Protein AF-A0A3L8PZI7-F1 (afdb_monomer)

Sequence (164 aa):
MLTRRETLSLIASSLGFTAFFPQWINLAVAGEPNQPTGFLYVSSFLTGFTKINESLVKPFHTELIAQFGHAYCKKAIADLESSFRKASTPVELTQILQQYRSFSKAILKLWFLGKFLHSKPALDVQDLAYQQGLIWQIISATPPCVPDDRDWSVPPAPSLKIAL

Structure (mmCIF, N/CA/C/O backbone):
data_AF-A0A3L8PZI7-F1
#
_entry.id   AF-A0A3L8PZI7-F1
#
loop_
_atom_site.group_PDB
_atom_site.id
_atom_site.type_symbol
_atom_site.label_atom_id
_atom_site.label_alt_id
_atom_site.label_comp_id
_atom_site.label_asym_id
_atom_site.label_entity_id
_atom_site.label_seq_id
_atom_site.pdbx_PDB_ins_code
_atom_site.Cartn_x
_atom_site.Cartn_y
_atom_site.Cartn_z
_atom_site.occupancy
_atom_site.B_iso_or_equiv
_atom_site.auth_seq_id
_atom_site.auth_comp_id
_atom_site.auth_asym_id
_atom_site.auth_atom_id
_atom_site.pdbx_PDB_model_num
ATOM 1 N N . MET A 1 1 ? 2.739 -19.485 2.388 1.00 49.59 1 MET A N 1
ATOM 2 C CA . MET A 1 1 ? 1.291 -19.416 2.682 1.00 49.59 1 MET A CA 1
ATOM 3 C C . MET A 1 1 ? 0.976 -17.989 3.066 1.00 49.59 1 MET A C 1
ATOM 5 O O . MET A 1 1 ? 1.678 -17.470 3.925 1.00 49.59 1 MET A O 1
ATOM 9 N N . LEU A 1 2 ? -0.009 -17.370 2.415 1.00 48.81 2 LEU A N 1
ATOM 10 C CA . LEU A 1 2 ? -0.448 -16.024 2.775 1.00 48.81 2 LEU A CA 1
ATOM 11 C C . LEU A 1 2 ? -1.327 -16.076 4.019 1.00 48.81 2 LEU A C 1
ATOM 13 O O . LEU A 1 2 ? -2.106 -17.013 4.209 1.00 48.81 2 LEU A O 1
ATOM 17 N N . THR A 1 3 ? -1.227 -15.058 4.856 1.00 59.69 3 THR A N 1
ATOM 18 C CA . THR A 1 3 ? -2.080 -14.918 6.027 1.00 59.69 3 THR A CA 1
ATOM 19 C C . THR A 1 3 ? -3.471 -14.421 5.624 1.00 59.69 3 THR A C 1
ATOM 21 O O . THR A 1 3 ? -3.678 -13.751 4.606 1.00 59.69 3 THR A O 1
ATOM 24 N N . ARG A 1 4 ? -4.468 -14.706 6.469 1.00 54.91 4 ARG A N 1
ATOM 25 C CA . ARG A 1 4 ? -5.840 -14.192 6.314 1.00 54.91 4 ARG A CA 1
ATOM 26 C C . ARG A 1 4 ? -5.870 -12.663 6.160 1.00 54.91 4 ARG A C 1
ATOM 28 O O . ARG A 1 4 ? -6.710 -12.137 5.435 1.00 54.91 4 ARG A O 1
ATOM 35 N N . ARG A 1 5 ? -4.931 -11.962 6.804 1.00 56.12 5 ARG A N 1
ATOM 36 C CA . ARG A 1 5 ? -4.784 -10.503 6.737 1.00 56.12 5 ARG A CA 1
ATOM 37 C C . ARG A 1 5 ? -4.406 -10.034 5.332 1.00 56.12 5 ARG A C 1
ATOM 39 O O . ARG A 1 5 ? -5.043 -9.124 4.817 1.00 56.12 5 ARG A O 1
ATOM 46 N N . GLU A 1 6 ? -3.446 -10.697 4.697 1.00 57.19 6 GLU A N 1
ATOM 47 C CA . GLU A 1 6 ? -2.961 -10.356 3.352 1.00 57.19 6 GLU A CA 1
ATOM 48 C C . GLU A 1 6 ? -4.065 -10.532 2.299 1.00 57.19 6 GLU A C 1
ATOM 50 O O . GLU A 1 6 ? -4.281 -9.660 1.457 1.00 57.19 6 GLU A O 1
ATOM 55 N N . THR A 1 7 ? -4.847 -11.608 2.414 1.00 62.09 7 THR A N 1
ATOM 56 C CA . THR A 1 7 ? -5.983 -11.883 1.515 1.00 62.09 7 THR A CA 1
ATOM 57 C C . THR A 1 7 ? -7.083 -10.820 1.644 1.00 62.09 7 THR A C 1
ATOM 59 O O . THR A 1 7 ? -7.616 -10.337 0.645 1.00 62.09 7 THR A O 1
ATOM 62 N N . LEU A 1 8 ? -7.405 -10.400 2.872 1.00 58.69 8 LEU A N 1
ATOM 63 C CA . LEU A 1 8 ? -8.406 -9.359 3.128 1.00 58.69 8 LEU A CA 1
ATOM 64 C C . LEU A 1 8 ? -7.946 -7.972 2.651 1.00 58.69 8 LEU A C 1
ATOM 66 O O . LEU A 1 8 ? -8.764 -7.211 2.129 1.00 58.69 8 LEU A O 1
ATOM 70 N N . SER A 1 9 ? -6.652 -7.656 2.764 1.00 58.78 9 SER A N 1
ATOM 71 C CA . SER A 1 9 ? -6.074 -6.410 2.240 1.00 58.78 9 SER A CA 1
ATOM 72 C C . SER A 1 9 ? -6.229 -6.295 0.716 1.00 58.78 9 SER A C 1
ATOM 74 O O . SER A 1 9 ? -6.552 -5.216 0.212 1.00 58.78 9 SER A O 1
ATOM 76 N N . LEU A 1 10 ? -6.087 -7.405 -0.023 1.00 61.41 10 LEU A N 1
ATOM 77 C CA . LEU A 1 10 ? -6.330 -7.439 -1.471 1.00 61.41 10 LEU A CA 1
ATOM 78 C C . LEU A 1 10 ? -7.789 -7.118 -1.799 1.00 61.41 10 LEU A C 1
ATOM 80 O O . LEU A 1 10 ? -8.064 -6.259 -2.637 1.00 61.41 10 LEU A O 1
ATOM 84 N N . ILE A 1 11 ? -8.728 -7.769 -1.114 1.00 60.03 11 ILE A N 1
ATOM 85 C CA . ILE A 1 11 ? -10.164 -7.563 -1.325 1.00 60.03 11 ILE A CA 1
ATOM 86 C C . ILE A 1 11 ? -10.553 -6.111 -0.998 1.00 60.03 11 ILE A C 1
ATOM 88 O O . ILE A 1 11 ? -11.306 -5.480 -1.742 1.00 60.03 11 ILE A O 1
ATOM 92 N N . ALA A 1 12 ? -9.989 -5.532 0.066 1.00 59.03 12 ALA A N 1
ATOM 93 C CA . ALA A 1 12 ? -10.192 -4.124 0.410 1.00 59.03 12 ALA A CA 1
ATOM 94 C C . ALA A 1 12 ? -9.647 -3.162 -0.665 1.00 59.03 12 ALA A C 1
ATOM 96 O O . ALA A 1 12 ? -10.237 -2.100 -0.908 1.00 59.03 12 ALA A O 1
ATOM 97 N N . SER A 1 13 ? -8.551 -3.537 -1.334 1.00 55.50 13 SER A N 1
ATOM 98 C CA . SER A 1 13 ? -7.948 -2.761 -2.423 1.00 55.50 13 SER A CA 1
ATOM 99 C C . SER A 1 13 ? -8.788 -2.784 -3.714 1.00 55.50 13 SER A C 1
ATOM 101 O O . SER A 1 13 ? -8.835 -1.771 -4.423 1.00 55.50 13 SER A O 1
ATOM 103 N N . SER A 1 14 ? -9.506 -3.887 -3.978 1.00 54.12 14 SER A N 1
ATOM 104 C CA . SER A 1 14 ? -10.267 -4.140 -5.212 1.00 54.12 14 SER A CA 1
ATOM 105 C C . SER A 1 14 ? -11.764 -3.804 -5.121 1.00 54.12 14 SER A C 1
ATOM 107 O O . SER A 1 14 ? -12.271 -3.111 -6.000 1.00 54.12 14 SER A O 1
ATOM 109 N N . LEU A 1 15 ? -12.471 -4.213 -4.059 1.00 51.22 15 LEU A N 1
ATOM 110 C CA . LEU A 1 15 ? -13.935 -4.044 -3.929 1.00 51.22 15 LEU A CA 1
ATOM 111 C C . LEU A 1 15 ? -14.359 -2.764 -3.197 1.00 51.22 15 LEU A C 1
ATOM 113 O O . LEU A 1 15 ? -15.539 -2.427 -3.136 1.00 51.22 15 LEU A O 1
ATOM 117 N N . GLY A 1 16 ? -13.396 -2.010 -2.671 1.00 48.22 16 GLY A N 1
ATOM 118 C CA . GLY A 1 16 ? -13.673 -0.839 -1.856 1.00 48.22 16 GLY A CA 1
ATOM 119 C C . GLY A 1 16 ? -13.897 -1.209 -0.390 1.00 48.22 16 GLY A C 1
ATOM 120 O O . GLY A 1 16 ? -14.731 -2.032 -0.042 1.00 48.22 16 GLY A O 1
ATOM 121 N N . PHE A 1 17 ? -13.126 -0.519 0.447 1.00 49.31 17 PHE A N 1
ATOM 122 C CA . PHE A 1 17 ? -13.003 -0.504 1.912 1.00 49.31 17 PHE A CA 1
ATO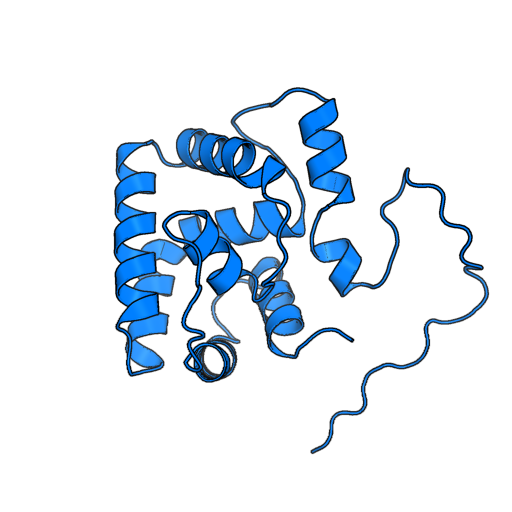M 123 C C . PHE A 1 17 ? -14.203 -0.856 2.830 1.00 49.31 17 PHE A C 1
ATOM 125 O O . PHE A 1 17 ? -14.006 -0.891 4.033 1.00 49.31 17 PHE A O 1
ATOM 132 N N . THR A 1 18 ? -15.438 -1.066 2.376 1.00 45.06 18 THR A N 1
ATOM 133 C CA . THR A 1 18 ? -16.630 -0.990 3.246 1.00 45.06 18 THR A CA 1
ATOM 134 C C . THR A 1 18 ? -17.140 -2.312 3.831 1.00 45.06 18 THR A C 1
ATOM 136 O O . THR A 1 18 ? -17.887 -2.251 4.798 1.00 45.06 18 THR A O 1
ATOM 139 N N . ALA A 1 19 ? -16.751 -3.491 3.326 1.00 44.44 19 ALA A N 1
ATOM 140 C CA . ALA A 1 19 ? -17.376 -4.761 3.751 1.00 44.44 19 ALA A CA 1
ATOM 141 C C . ALA A 1 19 ? -16.534 -5.667 4.683 1.00 44.44 19 ALA A C 1
ATOM 143 O O . ALA A 1 19 ? -17.094 -6.527 5.353 1.00 44.44 19 ALA A O 1
ATOM 144 N N . PHE A 1 20 ? -15.208 -5.488 4.770 1.00 48.34 20 PHE A N 1
ATOM 145 C CA . PHE A 1 20 ? -14.302 -6.488 5.385 1.00 48.34 20 PHE A CA 1
ATOM 146 C C . PHE A 1 20 ? -13.538 -6.010 6.636 1.00 48.34 20 PHE A C 1
ATOM 148 O O . PHE A 1 20 ? -12.679 -6.709 7.172 1.00 48.34 20 PHE A O 1
ATOM 155 N N . PHE A 1 21 ? -13.874 -4.821 7.127 1.00 51.47 21 PHE A N 1
ATOM 156 C CA . PHE A 1 21 ? -13.152 -4.104 8.180 1.00 51.47 21 PHE A CA 1
ATOM 157 C C . PHE A 1 21 ? -13.077 -4.781 9.563 1.00 51.47 21 PHE A C 1
ATOM 159 O O . PHE A 1 21 ? -11.987 -4.815 10.139 1.00 51.47 21 PHE A O 1
ATOM 166 N N . PRO A 1 22 ? -14.164 -5.362 10.107 1.00 47.78 22 PRO A N 1
ATOM 167 C CA . PRO A 1 22 ? -14.151 -5.865 11.483 1.00 47.78 22 PRO A CA 1
ATOM 168 C C . PRO A 1 22 ? -13.181 -7.036 11.698 1.00 47.78 22 PRO A C 1
ATOM 170 O O . PRO A 1 22 ? -12.545 -7.138 12.743 1.00 47.78 22 PR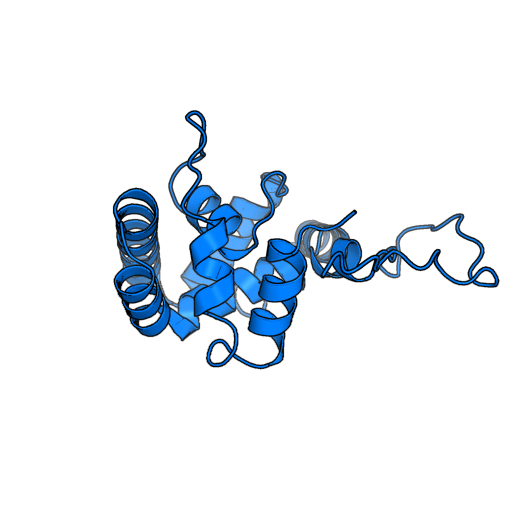O A O 1
ATOM 173 N N . GLN A 1 23 ? -13.023 -7.910 10.697 1.00 48.41 23 GLN A N 1
ATOM 174 C CA . GLN A 1 23 ? -12.121 -9.068 10.779 1.00 48.41 23 GLN A CA 1
ATOM 175 C C . GLN A 1 23 ? -10.653 -8.691 10.537 1.00 48.41 23 GLN A C 1
ATOM 177 O O . GLN A 1 23 ? -9.755 -9.334 11.076 1.00 48.41 23 GLN A O 1
ATOM 182 N N . TRP A 1 24 ? -10.416 -7.646 9.741 1.00 47.84 24 TRP A N 1
ATOM 183 C CA . TRP A 1 24 ? -9.086 -7.140 9.399 1.00 47.84 24 TRP A CA 1
ATOM 184 C C . TRP A 1 24 ? -8.399 -6.472 10.601 1.00 47.84 24 TRP A C 1
ATOM 186 O O . TRP A 1 24 ? -7.204 -6.656 10.823 1.00 47.84 24 TRP A O 1
ATOM 196 N N . ILE A 1 25 ? -9.177 -5.769 11.426 1.00 51.03 25 ILE A N 1
ATOM 197 C CA . ILE A 1 25 ? -8.682 -5.050 12.602 1.00 51.03 25 ILE A CA 1
ATOM 198 C C . ILE A 1 25 ? -8.347 -5.984 13.775 1.00 51.03 25 ILE A C 1
ATOM 200 O O . ILE A 1 25 ? -7.322 -5.798 14.426 1.00 51.03 25 ILE A O 1
ATOM 204 N N . ASN A 1 26 ? -9.144 -7.030 14.011 1.00 45.91 26 ASN A N 1
ATOM 205 C CA . ASN A 1 26 ? -8.892 -7.979 15.106 1.00 45.91 26 ASN A CA 1
ATOM 206 C C . ASN A 1 26 ? -7.536 -8.709 14.986 1.00 45.91 26 ASN A C 1
ATOM 208 O O . ASN A 1 26 ? -6.994 -9.157 15.990 1.00 45.91 26 ASN A O 1
ATOM 212 N N . LEU A 1 27 ? -6.962 -8.797 13.780 1.00 46.59 27 LEU A N 1
ATOM 213 C CA . LEU A 1 27 ? -5.642 -9.394 13.525 1.00 46.59 27 LEU A CA 1
ATOM 214 C C . LEU A 1 27 ? -4.470 -8.412 13.705 1.00 46.59 27 LEU A C 1
ATOM 216 O O . LEU A 1 27 ? -3.315 -8.831 13.679 1.00 46.59 27 LEU A O 1
ATOM 220 N N . ALA A 1 28 ? -4.740 -7.113 13.848 1.00 49.53 28 ALA A N 1
ATOM 221 C CA . ALA A 1 28 ? -3.719 -6.070 13.901 1.00 49.53 28 ALA A CA 1
ATOM 222 C C . ALA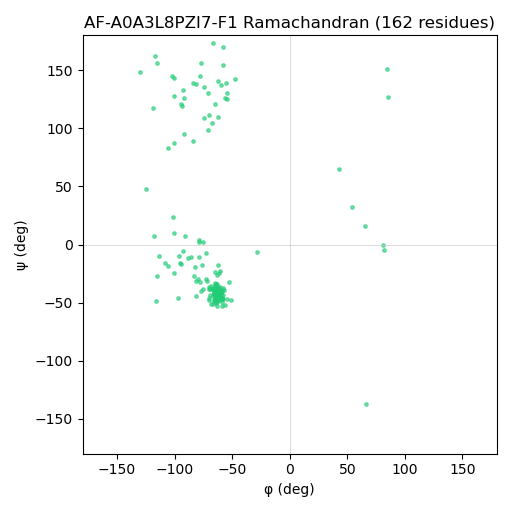 A 1 28 ? -3.320 -5.652 15.331 1.00 49.53 28 ALA A C 1
ATOM 224 O O . ALA A 1 28 ? -2.329 -4.948 15.496 1.00 49.53 28 ALA A O 1
ATOM 225 N N . VAL A 1 29 ? -4.062 -6.106 16.350 1.00 48.41 29 VAL A N 1
ATOM 226 C CA . VAL A 1 29 ? -3.891 -5.727 17.769 1.00 48.41 29 VAL A CA 1
ATOM 227 C C . VAL A 1 29 ? -2.719 -6.461 18.456 1.00 48.41 29 VAL A C 1
ATOM 229 O O . VAL A 1 29 ? -2.287 -6.069 19.535 1.00 48.41 29 VAL A O 1
ATOM 232 N N . ALA A 1 30 ? -2.131 -7.485 17.828 1.00 44.16 30 ALA A N 1
ATOM 233 C CA . ALA A 1 30 ? -0.927 -8.146 18.339 1.00 44.16 30 ALA A CA 1
ATOM 234 C C . ALA A 1 30 ? 0.336 -7.373 17.904 1.00 44.16 30 ALA A C 1
ATOM 236 O O . ALA A 1 30 ? 0.881 -7.598 16.823 1.00 44.16 30 ALA A O 1
ATOM 237 N N . GLY A 1 31 ? 0.760 -6.398 18.711 1.00 44.09 31 GLY A N 1
ATOM 238 C CA . GLY A 1 31 ? 1.959 -5.594 18.458 1.00 44.09 31 GLY A CA 1
ATOM 239 C C . GLY A 1 31 ? 3.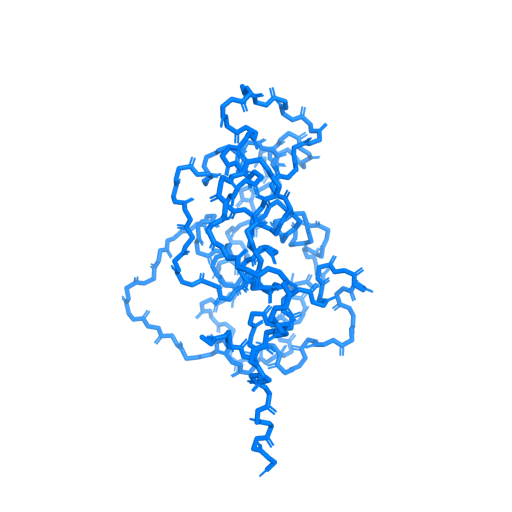261 -6.356 18.731 1.00 44.09 31 GLY A C 1
ATOM 240 O O . GLY A 1 31 ? 3.398 -6.994 19.772 1.00 44.09 31 GLY A O 1
ATOM 241 N N . GLU A 1 32 ? 4.236 -6.243 17.825 1.00 46.72 32 GLU A N 1
ATOM 242 C CA . GLU A 1 32 ? 5.620 -6.683 18.049 1.00 46.72 32 GLU A CA 1
ATOM 243 C C . GLU A 1 32 ? 6.516 -5.478 18.409 1.00 46.72 32 GLU A C 1
ATOM 245 O O . GLU A 1 32 ? 6.336 -4.395 17.846 1.00 46.72 32 GLU A O 1
ATOM 250 N N . PRO A 1 33 ? 7.503 -5.631 19.312 1.00 42.12 33 PRO A N 1
ATOM 251 C CA . PRO A 1 33 ? 8.244 -4.511 19.905 1.00 42.12 33 PRO A CA 1
ATOM 252 C C . PRO A 1 33 ? 9.303 -3.829 19.011 1.00 42.12 33 PRO A C 1
ATOM 254 O O . PRO A 1 33 ? 9.923 -2.875 19.462 1.00 42.12 33 PRO A O 1
ATOM 257 N N . ASN A 1 34 ? 9.483 -4.228 17.746 1.00 52.16 34 ASN A N 1
ATOM 258 C CA . ASN A 1 34 ? 10.463 -3.629 16.816 1.00 52.16 34 ASN A CA 1
ATOM 259 C C . ASN A 1 34 ? 9.811 -3.150 15.507 1.00 52.16 34 ASN A C 1
ATOM 261 O O . ASN A 1 34 ? 10.261 -3.474 14.408 1.00 52.16 34 ASN A O 1
ATOM 265 N N . GLN A 1 35 ? 8.702 -2.417 15.609 1.00 56.50 35 GLN A N 1
ATOM 266 C CA . GLN A 1 35 ? 7.961 -1.965 14.432 1.00 56.50 35 GLN A CA 1
ATOM 267 C C . GLN A 1 35 ? 8.548 -0.669 13.839 1.00 56.50 35 GLN A C 1
ATOM 269 O O . GLN A 1 35 ? 8.873 0.248 14.599 1.00 56.50 35 GLN A O 1
ATOM 274 N N . PRO A 1 36 ? 8.638 -0.553 12.496 1.00 64.06 36 PRO A N 1
ATOM 275 C CA . PRO A 1 36 ? 9.081 0.668 11.819 1.00 64.06 36 PRO A CA 1
ATOM 276 C C . PRO A 1 36 ? 8.197 1.876 12.178 1.00 64.06 36 PRO A C 1
ATOM 278 O O . PRO A 1 36 ? 7.145 1.716 12.801 1.00 64.06 36 PRO A O 1
ATOM 281 N N . THR A 1 37 ? 8.609 3.090 11.800 1.00 76.25 37 THR A N 1
ATOM 282 C CA . THR A 1 37 ? 7.868 4.344 12.053 1.00 76.25 37 THR A CA 1
ATOM 283 C C . THR A 1 37 ? 7.430 5.031 10.756 1.00 76.25 37 THR A C 1
ATOM 285 O O . THR A 1 37 ? 7.922 4.731 9.663 1.00 76.25 37 THR A O 1
ATOM 288 N N . GLY A 1 38 ? 6.469 5.950 10.855 1.00 85.50 38 GLY A N 1
ATOM 289 C CA . GLY A 1 38 ? 6.029 6.798 9.752 1.00 85.50 38 GLY A CA 1
ATOM 290 C C . GLY A 1 38 ? 5.344 6.039 8.615 1.00 85.50 38 GLY A C 1
ATOM 291 O O . GLY A 1 38 ? 4.508 5.159 8.822 1.00 85.50 38 GLY A O 1
ATOM 292 N N . PHE A 1 39 ? 5.684 6.400 7.375 1.00 88.06 39 PHE A N 1
ATOM 293 C CA . PHE A 1 39 ? 5.029 5.846 6.186 1.00 88.06 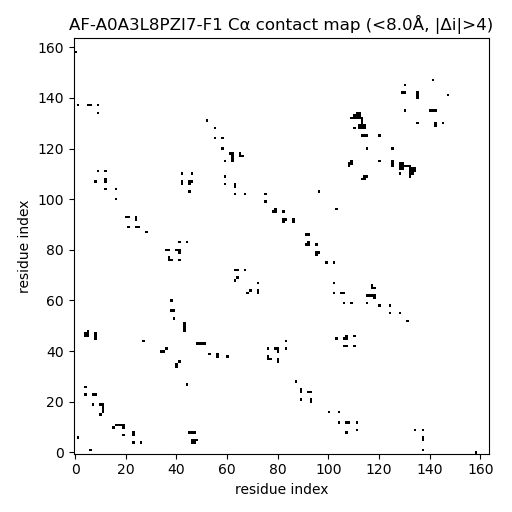39 PHE A CA 1
ATOM 294 C C . PHE A 1 39 ? 5.193 4.325 6.065 1.00 88.06 39 PHE A C 1
ATOM 296 O O . PHE A 1 39 ? 4.256 3.637 5.656 1.00 88.06 39 PHE A O 1
ATOM 303 N N . LEU A 1 40 ? 6.361 3.800 6.446 1.00 88.38 40 LEU A N 1
ATOM 304 C CA . LEU A 1 40 ? 6.650 2.370 6.403 1.00 88.38 40 LEU A CA 1
ATOM 305 C C . LEU A 1 40 ? 5.749 1.606 7.383 1.00 88.38 40 LEU A C 1
ATOM 307 O O . LEU A 1 40 ? 5.139 0.615 6.999 1.00 88.38 40 LEU A O 1
ATOM 311 N N . TYR A 1 41 ? 5.569 2.130 8.598 1.00 86.12 41 TYR A N 1
ATOM 312 C CA . TYR A 1 41 ? 4.657 1.561 9.592 1.00 86.12 41 TYR A CA 1
ATOM 313 C C . TYR A 1 41 ? 3.213 1.487 9.101 1.00 86.12 41 TYR A C 1
ATOM 315 O O . TYR A 1 41 ? 2.592 0.424 9.111 1.00 86.12 41 TYR A O 1
ATOM 323 N N . VAL A 1 42 ? 2.691 2.625 8.637 1.00 88.56 42 VAL A N 1
ATOM 324 C CA . VAL A 1 42 ? 1.325 2.731 8.113 1.00 88.56 42 VAL A CA 1
ATOM 325 C C . VAL A 1 42 ? 1.144 1.779 6.932 1.00 88.56 42 VAL A C 1
ATOM 327 O O . VAL A 1 42 ? 0.122 1.103 6.841 1.00 88.56 42 VAL A O 1
ATOM 330 N N . SER A 1 43 ? 2.150 1.672 6.062 1.00 89.12 43 SER A N 1
ATOM 331 C CA . SER A 1 43 ? 2.149 0.751 4.926 1.00 89.12 43 SER A CA 1
ATOM 332 C C . SER A 1 43 ? 2.094 -0.710 5.363 1.00 89.12 43 SER A C 1
ATOM 334 O O . SER A 1 43 ? 1.183 -1.413 4.937 1.00 89.12 43 SER A O 1
ATOM 336 N N . SER A 1 44 ? 2.993 -1.163 6.242 1.00 83.62 44 SER A N 1
ATOM 337 C CA . SER A 1 44 ? 2.987 -2.540 6.761 1.00 83.62 44 SER A CA 1
ATOM 338 C C . SER A 1 44 ? 1.679 -2.871 7.475 1.00 83.62 44 SER A C 1
ATOM 340 O O . SER A 1 44 ? 1.136 -3.964 7.318 1.00 83.62 44 SER A O 1
ATOM 342 N N . PHE A 1 45 ? 1.131 -1.918 8.234 1.00 82.81 45 PHE A N 1
ATOM 343 C CA . PHE A 1 45 ? -0.139 -2.108 8.924 1.00 82.81 45 PHE A CA 1
ATOM 344 C C . PHE A 1 45 ? -1.295 -2.288 7.932 1.00 82.81 45 PHE A C 1
ATOM 346 O O . PHE A 1 45 ? -2.091 -3.216 8.085 1.00 82.81 45 PHE A O 1
ATOM 353 N N . LEU A 1 46 ? -1.371 -1.430 6.910 1.00 83.88 46 LEU A N 1
ATOM 354 C CA . LEU A 1 46 ? -2.411 -1.451 5.878 1.00 83.88 46 LEU A CA 1
ATOM 355 C C . LEU A 1 46 ? -2.309 -2.656 4.937 1.00 83.88 46 LEU A C 1
ATOM 357 O O . LEU A 1 46 ? -3.327 -3.211 4.535 1.00 83.88 46 LEU A O 1
ATOM 361 N N . THR A 1 47 ? -1.108 -3.084 4.565 1.00 80.69 47 THR A N 1
ATOM 362 C CA . THR A 1 47 ? -0.944 -4.238 3.670 1.00 80.69 47 THR A CA 1
ATOM 363 C C . THR A 1 47 ? -1.059 -5.554 4.436 1.00 80.69 47 THR A C 1
ATOM 365 O O . THR A 1 47 ? -1.571 -6.534 3.897 1.00 80.69 47 THR A O 1
ATOM 368 N N . GLY A 1 48 ? -0.649 -5.571 5.706 1.00 75.06 48 GLY A N 1
ATOM 369 C CA . GLY A 1 48 ? -0.494 -6.783 6.507 1.00 75.06 48 GLY A CA 1
ATOM 370 C C . GLY A 1 48 ? 0.819 -7.523 6.256 1.00 75.06 48 GLY A C 1
ATOM 371 O O . GLY A 1 48 ? 1.064 -8.526 6.918 1.00 75.06 48 GLY A O 1
ATOM 372 N N . PHE A 1 49 ? 1.665 -7.018 5.352 1.00 72.56 49 PHE A N 1
ATOM 373 C CA . PHE A 1 49 ? 2.974 -7.583 5.048 1.00 72.56 49 PHE A CA 1
ATOM 374 C C . PHE A 1 49 ? 4.041 -6.924 5.925 1.00 72.56 49 PHE A C 1
ATOM 376 O O . PHE A 1 49 ? 4.195 -5.701 5.940 1.00 72.56 49 PHE A O 1
ATOM 383 N N . THR A 1 50 ? 4.810 -7.740 6.643 1.00 70.44 50 THR A N 1
ATOM 384 C CA . THR A 1 50 ? 5.917 -7.264 7.489 1.00 70.44 50 THR A CA 1
ATOM 385 C C . THR A 1 50 ? 7.201 -7.034 6.695 1.00 70.44 50 THR A C 1
ATOM 387 O O . THR A 1 50 ? 7.998 -6.176 7.057 1.00 70.44 50 THR A O 1
ATOM 390 N N . LYS A 1 51 ? 7.383 -7.753 5.581 1.00 71.62 51 LYS A N 1
ATOM 391 C CA . LYS A 1 51 ? 8.535 -7.629 4.679 1.00 71.62 51 LYS A CA 1
ATOM 392 C C . LYS A 1 51 ? 8.127 -6.903 3.399 1.00 71.62 51 LYS A C 1
ATOM 394 O O . LYS A 1 51 ? 7.801 -7.536 2.400 1.00 71.62 51 LYS A O 1
ATOM 399 N N . ILE A 1 52 ? 8.119 -5.576 3.449 1.00 78.69 52 ILE A N 1
ATOM 400 C CA . ILE A 1 52 ? 7.921 -4.722 2.271 1.00 78.69 52 ILE A CA 1
ATOM 401 C C . ILE A 1 52 ? 9.263 -4.157 1.801 1.00 78.69 52 ILE A C 1
ATOM 403 O O . ILE A 1 52 ? 10.149 -3.904 2.612 1.00 78.69 52 ILE A O 1
ATOM 407 N N . ASN A 1 53 ? 9.430 -3.998 0.487 1.00 83.19 53 ASN A N 1
ATOM 408 C CA . ASN A 1 53 ? 10.697 -3.551 -0.085 1.00 83.19 53 ASN A CA 1
ATOM 409 C C . ASN A 1 53 ? 10.961 -2.073 0.253 1.00 83.19 53 ASN A C 1
ATOM 411 O O . ASN A 1 53 ? 10.276 -1.178 -0.246 1.00 83.19 53 ASN A O 1
ATOM 415 N N . GLU A 1 54 ? 11.966 -1.821 1.092 1.00 85.00 54 GLU A N 1
ATOM 416 C CA . GLU A 1 54 ? 12.285 -0.484 1.599 1.00 85.00 54 GLU A CA 1
ATOM 417 C C . GLU A 1 54 ? 12.698 0.506 0.499 1.00 85.00 54 GLU A C 1
ATOM 419 O O . GLU A 1 54 ? 12.458 1.709 0.633 1.00 85.00 54 GLU A O 1
ATOM 424 N N . SER A 1 55 ? 13.242 0.027 -0.626 1.00 88.50 55 SER A N 1
ATOM 425 C CA . SER A 1 55 ? 13.650 0.901 -1.736 1.00 88.50 55 SER A CA 1
ATOM 426 C C . SER A 1 55 ? 12.466 1.619 -2.398 1.00 88.50 55 SER A C 1
ATOM 428 O O . SER A 1 55 ? 12.635 2.706 -2.954 1.00 88.50 55 SER A O 1
ATOM 430 N N . LEU A 1 56 ? 11.251 1.069 -2.279 1.00 92.00 56 LEU A N 1
ATOM 431 C CA . LEU A 1 56 ? 10.018 1.635 -2.839 1.00 92.00 56 LEU A CA 1
ATOM 432 C C . LEU A 1 56 ? 9.318 2.626 -1.903 1.00 92.00 56 LEU A C 1
ATOM 434 O O . LEU A 1 56 ? 8.442 3.374 -2.339 1.00 92.00 56 LEU A O 1
ATOM 438 N N . VAL A 1 57 ? 9.737 2.704 -0.637 1.00 91.88 57 VAL A N 1
ATOM 439 C CA . VAL A 1 57 ? 9.126 3.575 0.382 1.00 91.88 57 VAL A CA 1
ATOM 440 C C . VAL A 1 57 ? 9.186 5.037 -0.045 1.00 91.88 57 VAL A C 1
ATOM 442 O O . VAL A 1 57 ? 8.173 5.737 -0.014 1.00 91.88 57 VAL A O 1
ATOM 445 N N . LYS A 1 58 ? 10.363 5.506 -0.470 1.00 91.75 58 LYS A N 1
ATOM 446 C CA . LYS A 1 58 ? 10.556 6.899 -0.889 1.00 91.75 58 LYS A CA 1
ATOM 447 C C . LYS A 1 58 ? 9.776 7.222 -2.176 1.00 91.75 58 LYS A C 1
ATOM 449 O O . LYS A 1 58 ? 9.004 8.179 -2.128 1.00 91.75 58 LYS A O 1
ATOM 454 N N . PRO A 1 59 ? 9.882 6.444 -3.275 1.00 93.44 59 PRO A N 1
ATOM 455 C CA . PRO A 1 59 ? 9.064 6.653 -4.472 1.00 93.44 59 PRO A CA 1
ATOM 456 C C . PRO A 1 59 ? 7.555 6.677 -4.200 1.00 93.44 59 PRO A C 1
ATOM 458 O O . PRO A 1 59 ? 6.864 7.588 -4.655 1.00 93.44 59 PRO A O 1
ATOM 461 N N . PHE A 1 60 ? 7.029 5.725 -3.424 1.00 94.94 60 PHE A N 1
ATOM 462 C CA . PHE A 1 60 ? 5.599 5.681 -3.101 1.00 94.94 60 PHE A CA 1
ATOM 463 C C . PHE A 1 60 ? 5.160 6.852 -2.229 1.00 94.94 60 PHE A C 1
ATOM 465 O O . PHE A 1 60 ? 4.089 7.415 -2.449 1.00 94.94 60 PHE A O 1
ATOM 472 N N . HIS A 1 61 ? 5.989 7.279 -1.278 1.00 93.88 61 HIS A N 1
ATOM 473 C CA . HIS A 1 61 ? 5.687 8.475 -0.502 1.00 93.88 61 HIS A CA 1
ATOM 474 C C . HIS A 1 61 ? 5.671 9.734 -1.385 1.00 93.88 61 HIS A C 1
ATOM 476 O O . HIS A 1 61 ? 4.772 10.562 -1.250 1.00 93.88 61 HIS A O 1
ATOM 482 N N . THR A 1 62 ? 6.606 9.861 -2.332 1.00 93.50 62 THR A N 1
ATOM 483 C CA . THR A 1 62 ? 6.620 10.957 -3.314 1.00 93.50 62 THR A CA 1
ATOM 484 C C . THR A 1 62 ? 5.365 10.965 -4.188 1.00 93.50 62 THR A C 1
ATOM 486 O O . THR A 1 62 ? 4.797 12.031 -4.414 1.00 93.50 62 THR A O 1
ATOM 489 N N . GLU A 1 63 ? 4.885 9.803 -4.626 1.00 95.19 63 GLU A N 1
ATOM 490 C CA . GLU A 1 63 ? 3.626 9.680 -5.370 1.00 95.19 63 GLU A CA 1
ATOM 491 C C . GLU A 1 63 ? 2.418 10.170 -4.561 1.00 95.19 63 GLU A C 1
ATOM 493 O O . GLU A 1 63 ? 1.584 10.915 -5.075 1.00 95.19 63 GLU A O 1
ATOM 498 N N . LEU A 1 64 ? 2.342 9.817 -3.275 1.00 95.19 64 LEU A N 1
AT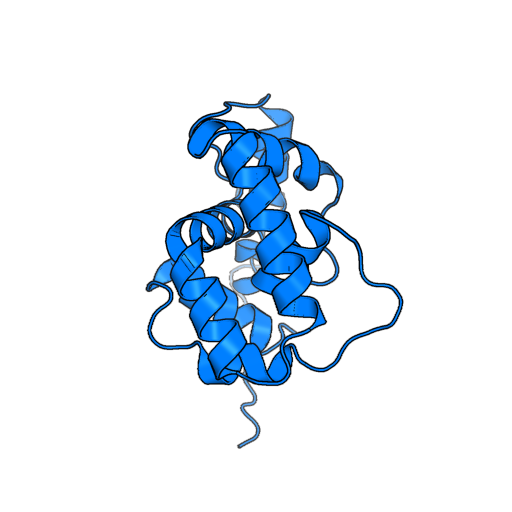OM 499 C CA . LEU A 1 64 ? 1.273 10.287 -2.390 1.00 95.19 64 LEU A CA 1
ATOM 500 C C . LEU A 1 64 ? 1.348 11.797 -2.162 1.00 95.19 64 LEU A C 1
ATOM 502 O O . LEU A 1 64 ? 0.316 12.468 -2.184 1.00 95.19 64 LEU A O 1
ATOM 506 N N . ILE A 1 65 ? 2.556 12.343 -1.993 1.00 95.81 65 ILE A N 1
ATOM 507 C CA . ILE A 1 65 ? 2.771 13.791 -1.887 1.00 95.81 65 ILE A CA 1
ATOM 508 C C . ILE A 1 65 ? 2.321 14.493 -3.170 1.00 95.81 65 ILE A C 1
ATOM 510 O O . ILE A 1 65 ? 1.678 15.537 -3.081 1.00 95.81 65 ILE A O 1
ATOM 514 N N . ALA A 1 66 ? 2.611 13.928 -4.342 1.00 94.38 66 ALA A N 1
ATOM 515 C CA . ALA A 1 66 ? 2.166 14.478 -5.620 1.00 94.38 66 ALA A CA 1
ATOM 516 C C . ALA A 1 66 ? 0.633 14.458 -5.761 1.00 94.38 66 ALA A C 1
ATOM 518 O O . ALA A 1 66 ? 0.066 15.375 -6.349 1.00 94.38 66 ALA A O 1
ATOM 519 N N . GLN A 1 67 ? -0.044 13.453 -5.195 1.00 95.50 67 GLN A N 1
ATOM 520 C CA . GLN A 1 67 ? -1.501 13.326 -5.261 1.00 95.50 67 GLN A CA 1
ATOM 521 C C . GLN A 1 67 ? -2.251 14.185 -4.226 1.00 95.50 67 GLN A C 1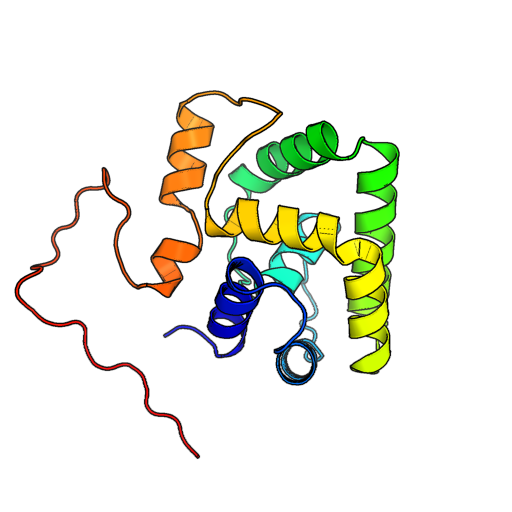
ATOM 523 O O . GLN A 1 67 ? -3.266 14.795 -4.555 1.00 95.50 67 GLN A O 1
ATOM 528 N N . PHE A 1 68 ? -1.802 14.207 -2.968 1.00 94.62 68 PHE A N 1
ATOM 529 C CA . PHE A 1 68 ? -2.548 14.808 -1.849 1.00 94.62 68 PHE A CA 1
ATOM 530 C C . PHE A 1 68 ? -1.880 16.050 -1.247 1.00 94.62 68 PHE A C 1
ATOM 532 O O . PHE A 1 68 ? -2.477 16.736 -0.418 1.00 94.62 68 PHE A O 1
ATOM 539 N N . GLY A 1 69 ? -0.642 16.347 -1.637 1.00 95.19 69 GLY A N 1
ATOM 540 C CA . GLY A 1 69 ? 0.158 17.423 -1.068 1.00 95.19 69 GLY A CA 1
ATOM 541 C C . GLY A 1 69 ? 0.897 17.017 0.210 1.00 95.19 69 GLY A C 1
ATOM 542 O O . GLY A 1 69 ? 0.460 16.175 0.999 1.00 95.19 69 GLY A O 1
ATOM 543 N N . HIS A 1 70 ? 2.043 17.661 0.436 1.00 93.31 70 HIS A N 1
ATOM 544 C CA . HIS A 1 70 ? 2.963 17.315 1.523 1.00 93.31 70 HIS A CA 1
ATOM 545 C C . HIS A 1 70 ? 2.342 17.482 2.920 1.00 93.31 70 HIS A C 1
ATOM 547 O O . HIS A 1 70 ? 2.462 16.595 3.765 1.00 93.31 70 HIS A O 1
ATOM 553 N N . ALA A 1 71 ? 1.648 18.600 3.167 1.00 93.50 71 ALA A N 1
ATOM 554 C CA . ALA A 1 71 ? 1.047 18.889 4.470 1.00 93.50 71 ALA A CA 1
ATOM 555 C C . ALA A 1 71 ? -0.027 17.858 4.856 1.00 93.50 71 ALA A C 1
ATOM 557 O O . ALA A 1 71 ? -0.051 17.387 5.994 1.00 93.50 71 ALA A O 1
ATOM 558 N N . TYR A 1 72 ? -0.870 17.468 3.894 1.00 94.94 72 TYR A N 1
ATOM 559 C CA . TYR A 1 72 ? -1.889 16.446 4.106 1.00 94.94 72 TYR A CA 1
ATOM 560 C C . TYR A 1 72 ? -1.258 15.078 4.373 1.00 94.94 72 TYR A C 1
ATOM 562 O O . TYR A 1 72 ? -1.616 14.438 5.356 1.00 94.94 72 TYR A O 1
ATOM 570 N N . CYS A 1 73 ? -0.280 14.656 3.560 1.00 93.56 73 CYS A N 1
ATOM 571 C CA . CYS A 1 73 ? 0.395 13.366 3.741 1.00 93.56 73 CYS A CA 1
ATOM 572 C C . CYS A 1 73 ? 1.046 13.252 5.120 1.00 93.56 73 CYS A C 1
ATOM 574 O O . CYS A 1 73 ? 0.843 12.261 5.818 1.00 93.56 73 CYS A O 1
ATOM 576 N N . LYS A 1 74 ? 1.775 14.293 5.546 1.00 92.56 74 LYS A N 1
ATOM 577 C CA . LYS A 1 74 ? 2.420 14.327 6.863 1.00 92.56 74 LYS A CA 1
ATOM 578 C C . LYS A 1 74 ? 1.403 14.167 7.995 1.00 92.56 74 LYS A C 1
ATOM 580 O O . LYS A 1 74 ? 1.638 13.379 8.908 1.00 92.56 74 LYS A O 1
ATOM 585 N N . LYS A 1 75 ? 0.279 14.890 7.928 1.00 93.50 75 LYS A N 1
ATOM 586 C CA . LYS A 1 75 ? -0.791 14.792 8.929 1.00 93.50 75 LYS A CA 1
ATOM 587 C C . LYS A 1 75 ? -1.452 13.413 8.915 1.00 93.50 75 LYS A C 1
ATOM 589 O O . LYS A 1 75 ? -1.562 12.791 9.962 1.00 93.50 75 LYS A O 1
ATOM 594 N N . ALA A 1 76 ? -1.836 12.919 7.739 1.00 93.06 76 ALA A N 1
ATOM 595 C CA . ALA A 1 76 ? -2.510 11.634 7.591 1.00 93.06 76 ALA A CA 1
ATOM 596 C C . ALA A 1 76 ? -1.655 10.472 8.115 1.00 93.06 76 ALA A C 1
ATOM 598 O O . ALA A 1 76 ? -2.170 9.609 8.817 1.00 93.06 76 ALA A O 1
ATOM 599 N N . ILE A 1 77 ? -0.349 10.466 7.827 1.00 93.81 77 ILE A N 1
ATOM 600 C CA . ILE A 1 77 ? 0.577 9.442 8.333 1.00 93.81 77 ILE A CA 1
ATOM 601 C C . ILE A 1 77 ? 0.683 9.508 9.857 1.00 93.81 77 ILE A C 1
ATOM 603 O O . ILE A 1 77 ? 0.585 8.470 10.502 1.00 93.81 77 ILE A O 1
ATOM 607 N N . ALA A 1 78 ? 0.852 10.703 10.432 1.00 91.31 78 ALA A N 1
ATOM 608 C CA . ALA A 1 78 ? 0.970 10.866 11.880 1.00 91.31 78 ALA A CA 1
ATOM 609 C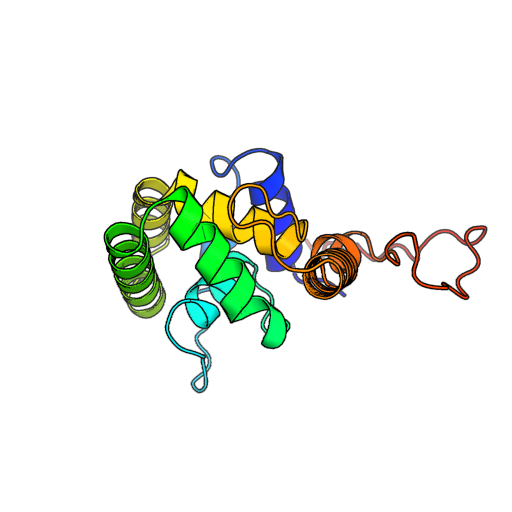 C . ALA A 1 78 ? -0.311 10.441 12.619 1.00 91.31 78 ALA A C 1
ATOM 611 O O . ALA A 1 78 ? -0.235 9.719 13.614 1.00 91.31 78 ALA A O 1
ATOM 612 N N . ASP A 1 79 ? -1.477 10.847 12.110 1.00 90.88 79 ASP A N 1
ATOM 613 C CA . ASP A 1 79 ? -2.774 10.491 12.687 1.00 90.88 79 ASP A CA 1
ATOM 614 C C . ASP A 1 79 ? -3.012 8.977 12.594 1.00 90.88 79 ASP A C 1
ATOM 616 O O . ASP A 1 79 ? -3.340 8.346 13.598 1.00 90.88 79 ASP A O 1
ATOM 620 N N . LEU A 1 80 ? -2.777 8.373 11.420 1.00 90.56 80 LEU A N 1
ATOM 621 C CA . LEU A 1 80 ? -2.921 6.928 11.220 1.00 90.56 80 LEU A CA 1
ATOM 622 C C . LEU A 1 80 ? -1.954 6.132 12.097 1.00 90.56 80 LEU A C 1
ATOM 624 O O . LEU A 1 80 ? -2.384 5.195 12.758 1.00 90.56 80 LEU A O 1
ATOM 628 N N . GLU A 1 81 ? -0.674 6.502 12.150 1.00 89.44 81 GLU A N 1
ATOM 629 C CA . GLU A 1 81 ? 0.313 5.827 12.998 1.00 89.44 81 GLU A CA 1
ATOM 630 C C . GLU A 1 81 ? -0.063 5.917 14.481 1.00 89.44 81 GLU A C 1
ATOM 632 O O . GLU A 1 81 ? -0.061 4.901 15.179 1.00 89.44 81 GLU A O 1
ATOM 637 N N . SER A 1 82 ? -0.425 7.110 14.963 1.00 87.94 82 SER A N 1
ATOM 638 C CA . SER A 1 82 ? -0.864 7.310 16.348 1.00 87.94 82 SER A CA 1
ATOM 639 C C . SER A 1 82 ? -2.084 6.448 16.665 1.00 87.94 82 SER A C 1
ATOM 641 O O . SER A 1 82 ? -2.099 5.764 17.689 1.00 87.94 82 SER A O 1
ATOM 643 N N . SER A 1 83 ? -3.089 6.433 15.787 1.00 86.25 83 SER A N 1
ATOM 644 C CA . SER A 1 83 ? -4.280 5.604 15.966 1.00 86.25 83 SER A CA 1
ATOM 645 C C . SER A 1 83 ? -3.966 4.114 15.894 1.00 86.25 83 SER A C 1
ATOM 647 O O . SER A 1 83 ? -4.458 3.373 16.728 1.00 86.25 83 SER A O 1
ATOM 649 N N . PHE A 1 84 ? -3.119 3.646 14.980 1.00 84.75 84 PHE A N 1
ATOM 650 C CA . PHE A 1 84 ? -2.762 2.224 14.885 1.00 84.75 84 PHE A CA 1
ATOM 651 C C . PHE A 1 84 ? -2.004 1.719 16.113 1.00 84.75 84 PHE A C 1
ATOM 653 O O . PHE A 1 84 ? -2.201 0.578 16.519 1.00 84.75 84 PHE A O 1
ATOM 660 N N . ARG A 1 85 ? -1.185 2.572 16.738 1.00 82.94 85 ARG A N 1
ATOM 661 C CA . ARG A 1 85 ? -0.460 2.232 17.972 1.00 82.94 85 ARG A CA 1
ATOM 662 C C . ARG A 1 85 ? -1.332 2.288 19.227 1.00 82.94 85 ARG A C 1
ATOM 664 O O . ARG A 1 85 ? -1.055 1.566 20.176 1.00 82.94 85 ARG A O 1
ATOM 671 N N . LYS A 1 86 ? -2.325 3.182 19.265 1.00 79.50 86 LYS A N 1
ATOM 672 C CA . LYS A 1 86 ? -3.145 3.450 20.463 1.00 79.50 86 LYS A CA 1
ATOM 673 C C . LYS A 1 86 ? -4.506 2.772 20.453 1.00 79.50 86 LYS A C 1
ATOM 675 O O . LYS A 1 86 ? -5.103 2.621 21.517 1.00 79.50 86 LYS A O 1
ATOM 680 N N . ALA A 1 87 ? -5.035 2.451 19.277 1.00 70.06 87 ALA A N 1
ATOM 681 C CA . ALA A 1 87 ? -6.405 1.998 19.175 1.00 70.06 87 ALA A CA 1
ATOM 682 C C . ALA A 1 87 ? -6.565 0.666 19.891 1.00 70.06 87 ALA A C 1
ATOM 684 O O . ALA A 1 87 ? -5.915 -0.331 19.577 1.00 70.06 87 ALA A O 1
ATOM 685 N N . SER A 1 88 ? -7.459 0.688 20.868 1.00 61.31 88 SER A N 1
ATOM 686 C CA . SER A 1 88 ? -7.758 -0.463 21.713 1.00 61.31 88 SER A CA 1
ATOM 687 C C . SER A 1 88 ? -8.957 -1.233 21.168 1.00 61.31 88 SER A C 1
ATOM 689 O O . SER A 1 88 ? -9.186 -2.380 21.546 1.00 61.31 88 SER A O 1
ATOM 691 N N . THR A 1 89 ? -9.734 -0.605 20.274 1.00 69.69 89 THR A N 1
ATOM 692 C CA . THR A 1 89 ? -10.982 -1.165 19.760 1.00 69.69 89 THR A CA 1
ATOM 693 C C . THR A 1 89 ? -11.067 -1.138 18.229 1.00 69.69 89 THR A C 1
ATOM 695 O O . THR A 1 89 ? -10.578 -0.211 17.574 1.00 69.69 89 THR A O 1
ATOM 698 N N . PRO A 1 90 ? -11.764 -2.117 17.621 1.00 69.31 90 PRO A N 1
ATOM 699 C CA . PRO A 1 90 ? -12.006 -2.122 16.181 1.00 69.31 90 PRO A CA 1
ATOM 700 C C . PRO A 1 90 ? -12.804 -0.929 15.650 1.00 69.31 90 PRO A C 1
ATOM 702 O O . PRO A 1 90 ? -12.694 -0.565 14.478 1.00 69.31 90 PRO A O 1
ATOM 705 N N . VAL A 1 91 ? -13.613 -0.301 16.500 1.00 75.88 91 VAL A N 1
ATOM 706 C CA . VAL A 1 91 ? -14.444 0.844 16.115 1.00 75.88 91 VAL A CA 1
ATOM 707 C C . VAL A 1 91 ? -13.576 2.074 15.847 1.00 75.88 91 VAL A C 1
ATOM 709 O O . VAL A 1 91 ? -13.720 2.697 14.797 1.00 75.88 91 VAL A O 1
ATOM 712 N N . GLU A 1 92 ? -12.621 2.369 16.731 1.00 77.12 92 GLU A N 1
ATOM 713 C CA . GLU A 1 92 ? -11.680 3.493 16.586 1.00 77.12 92 GLU A CA 1
ATOM 714 C C . GLU A 1 92 ? -10.834 3.368 15.312 1.00 77.12 92 GLU A C 1
ATOM 716 O O . GLU A 1 92 ? -10.684 4.324 14.548 1.00 77.12 92 GLU A O 1
ATOM 721 N N . LEU A 1 93 ? -10.339 2.159 15.033 1.00 78.44 93 LEU A N 1
ATOM 722 C CA . LEU A 1 93 ? -9.578 1.871 13.815 1.00 78.44 93 LEU A CA 1
ATOM 723 C C . LEU A 1 93 ? -10.429 2.018 12.554 1.00 78.44 93 LEU A C 1
ATOM 725 O O . LEU A 1 93 ? -9.951 2.516 11.535 1.00 78.44 93 LEU A O 1
ATOM 729 N N . THR A 1 94 ? -11.702 1.634 12.612 1.00 78.56 94 THR A N 1
ATOM 730 C CA . THR A 1 94 ? -12.616 1.820 11.481 1.00 78.56 94 THR A CA 1
ATOM 731 C C . THR A 1 94 ? -12.860 3.302 11.210 1.00 78.56 94 THR A C 1
ATOM 733 O O . THR A 1 94 ? -12.816 3.722 10.055 1.00 78.56 94 THR A O 1
ATOM 736 N N . GLN A 1 95 ? -13.062 4.111 12.252 1.00 82.88 95 GLN A N 1
ATOM 737 C CA . GLN A 1 95 ? -13.308 5.549 12.117 1.00 82.88 95 GLN A CA 1
ATOM 738 C C . GLN A 1 95 ? -12.121 6.283 11.485 1.00 82.88 95 GLN A C 1
ATOM 740 O O . GLN A 1 95 ? -12.309 7.021 10.515 1.00 82.88 95 GLN A O 1
ATOM 745 N N . ILE A 1 96 ? -10.892 6.042 11.961 1.00 84.94 96 ILE A N 1
ATOM 746 C CA . ILE A 1 96 ? -9.708 6.721 11.406 1.00 84.94 96 ILE A CA 1
ATOM 747 C C . ILE A 1 96 ? -9.453 6.322 9.946 1.00 84.94 96 ILE A C 1
ATOM 749 O O . ILE A 1 96 ? -9.103 7.152 9.105 1.00 84.94 96 ILE A O 1
ATOM 753 N N . LEU A 1 97 ? -9.695 5.056 9.608 1.00 84.69 97 LEU A N 1
ATOM 754 C CA . LEU A 1 97 ? -9.555 4.552 8.245 1.00 84.69 97 LEU A CA 1
ATOM 755 C C . LEU A 1 97 ? -10.669 5.049 7.318 1.00 84.69 97 LEU A C 1
ATOM 757 O O . LEU A 1 97 ? -10.431 5.219 6.125 1.00 84.69 97 LEU A O 1
ATOM 761 N N . GLN A 1 98 ? -11.869 5.318 7.838 1.00 85.69 98 GLN A N 1
ATOM 762 C CA . GLN A 1 98 ? -12.925 5.999 7.087 1.00 85.69 98 GLN A CA 1
ATOM 763 C C . GLN A 1 98 ? -12.568 7.466 6.830 1.00 85.69 98 GLN A C 1
ATOM 765 O O . GLN A 1 98 ? -12.712 7.929 5.697 1.00 85.69 98 GLN A O 1
ATOM 770 N N . GLN A 1 99 ? -12.040 8.172 7.834 1.00 89.56 99 GLN A N 1
ATOM 771 C CA . GLN A 1 99 ? -11.574 9.555 7.697 1.00 89.56 99 GLN A CA 1
ATOM 772 C C . GLN A 1 99 ? -10.488 9.681 6.617 1.00 89.56 99 GLN A C 1
ATOM 774 O O . GLN A 1 99 ? -10.540 10.585 5.783 1.00 89.56 99 GLN A O 1
ATOM 779 N N . TYR A 1 100 ? -9.535 8.748 6.587 1.00 91.25 100 TYR A N 1
ATOM 780 C CA . TYR A 1 100 ? -8.429 8.732 5.626 1.00 91.25 100 TYR A CA 1
ATOM 781 C C . TYR A 1 100 ? -8.630 7.742 4.469 1.00 91.25 100 TYR A C 1
ATOM 783 O O . TYR A 1 100 ? -7.667 7.353 3.810 1.00 91.25 100 TYR A O 1
ATOM 791 N N . ARG A 1 101 ? -9.878 7.370 4.151 1.00 88.56 101 ARG A N 1
ATOM 792 C CA . ARG A 1 101 ? -10.203 6.292 3.196 1.00 88.56 101 ARG A CA 1
ATOM 793 C C . ARG A 1 101 ? -9.497 6.425 1.849 1.00 88.56 101 ARG A C 1
ATOM 795 O O . ARG A 1 101 ? -8.943 5.450 1.343 1.00 88.56 101 ARG A O 1
ATOM 802 N N . SER A 1 102 ? -9.531 7.614 1.249 1.00 89.88 102 SER A N 1
ATOM 803 C CA . SER A 1 102 ? -8.905 7.860 -0.058 1.00 89.88 102 SER A CA 1
ATOM 804 C C . SER A 1 102 ? -7.385 7.726 0.003 1.00 89.88 102 SER A C 1
ATOM 806 O O . SER A 1 102 ? -6.788 7.143 -0.901 1.00 89.88 102 SER A O 1
ATOM 808 N N . PHE A 1 103 ? -6.780 8.205 1.090 1.00 92.62 103 PHE A N 1
ATOM 809 C CA . PHE A 1 103 ? -5.345 8.120 1.333 1.00 92.62 103 PHE A CA 1
ATOM 810 C C . PHE A 1 103 ? -4.910 6.670 1.568 1.00 92.62 103 PHE A C 1
ATOM 812 O O . PHE A 1 103 ? -4.054 6.160 0.851 1.00 92.62 103 PHE A O 1
ATOM 819 N N . SER A 1 104 ? -5.575 5.949 2.476 1.00 89.38 104 SER A N 1
ATOM 820 C CA . SER A 1 104 ? -5.295 4.533 2.742 1.00 89.38 104 SER A CA 1
ATOM 821 C C . SER A 1 104 ? -5.485 3.668 1.492 1.00 89.38 104 SER A C 1
ATOM 823 O O . SER A 1 104 ? -4.659 2.803 1.210 1.00 89.38 104 SER A O 1
ATOM 825 N N . LYS A 1 105 ? -6.516 3.934 0.677 1.00 87.38 105 LYS A N 1
ATOM 826 C CA . LYS A 1 105 ? -6.715 3.248 -0.611 1.00 87.38 105 LYS A CA 1
ATOM 827 C C . LYS A 1 105 ? -5.579 3.525 -1.599 1.00 87.38 105 LYS A C 1
ATOM 829 O O . LYS A 1 105 ? -5.200 2.615 -2.331 1.00 87.38 105 LYS A O 1
ATOM 834 N N . ALA A 1 106 ? -5.051 4.748 -1.646 1.00 91.00 106 ALA A N 1
ATOM 835 C CA . ALA A 1 106 ? -3.916 5.082 -2.504 1.00 91.00 106 ALA A CA 1
ATOM 836 C C . ALA A 1 106 ? -2.643 4.339 -2.071 1.00 91.00 106 ALA A C 1
ATOM 838 O O . ALA A 1 106 ? -1.978 3.751 -2.920 1.00 91.00 106 ALA A O 1
ATOM 839 N N . ILE A 1 107 ? -2.374 4.261 -0.760 1.00 91.50 107 ILE A N 1
ATOM 840 C CA . ILE A 1 107 ? -1.269 3.460 -0.203 1.00 91.50 107 ILE A CA 1
ATOM 841 C C . ILE A 1 107 ? -1.394 1.999 -0.636 1.00 91.50 107 ILE A C 1
ATOM 843 O O . ILE A 1 107 ? -0.449 1.441 -1.191 1.00 91.50 107 ILE A O 1
ATOM 847 N N . LEU A 1 108 ? -2.567 1.388 -0.432 1.00 89.12 108 LEU A N 1
ATOM 848 C CA . LEU A 1 108 ? -2.791 -0.003 -0.829 1.00 89.12 108 LEU A CA 1
ATOM 849 C C . LEU A 1 108 ? -2.572 -0.204 -2.326 1.00 89.12 108 LEU A C 1
ATOM 851 O O . LEU A 1 108 ? -1.898 -1.146 -2.724 1.00 89.12 108 LEU A O 1
ATOM 855 N N . LYS A 1 109 ? -3.114 0.681 -3.166 1.00 88.38 109 LYS A N 1
ATOM 856 C CA . LYS A 1 109 ? -2.942 0.580 -4.619 1.00 88.38 109 LYS A CA 1
ATOM 857 C C . LYS A 1 109 ? -1.478 0.638 -5.037 1.00 88.38 109 LYS A C 1
ATOM 859 O O . LYS A 1 109 ? -1.097 -0.132 -5.911 1.00 88.38 109 LYS A O 1
ATOM 864 N N . LEU A 1 110 ? -0.679 1.514 -4.430 1.00 92.44 110 LEU A N 1
ATOM 865 C CA . LEU A 1 110 ? 0.747 1.607 -4.739 1.00 92.44 110 LEU A CA 1
ATOM 866 C C . LEU A 1 110 ? 1.476 0.316 -4.386 1.00 92.44 110 LEU A C 1
ATOM 868 O O . LEU A 1 110 ? 2.143 -0.251 -5.241 1.00 92.44 110 LEU A O 1
ATOM 872 N N . TRP A 1 111 ? 1.273 -0.200 -3.176 1.00 89.81 111 TRP A N 1
ATOM 873 C CA . TRP A 1 111 ? 1.938 -1.427 -2.743 1.00 89.81 111 TRP A CA 1
ATOM 874 C C . TRP A 1 111 ? 1.473 -2.676 -3.492 1.00 89.81 111 TRP A C 1
ATOM 876 O O . TRP A 1 111 ? 2.288 -3.540 -3.803 1.00 89.81 111 TRP A O 1
ATOM 886 N N . PHE A 1 112 ? 0.181 -2.791 -3.803 1.00 86.69 112 PHE A N 1
ATOM 887 C CA . PHE A 1 112 ? -0.333 -3.960 -4.515 1.00 86.69 112 PHE A CA 1
ATOM 888 C C . PHE A 1 112 ? -0.021 -3.936 -6.006 1.00 86.69 112 PHE A C 1
ATOM 890 O O . PHE A 1 112 ? 0.288 -4.986 -6.557 1.00 86.69 112 PHE A O 1
ATOM 897 N N . LEU A 1 113 ? -0.108 -2.773 -6.656 1.00 87.75 113 LEU A N 1
ATOM 898 C CA . LEU A 1 113 ? -0.053 -2.676 -8.119 1.00 87.75 113 LEU A CA 1
ATOM 899 C C . LEU A 1 113 ? 1.244 -2.064 -8.653 1.00 87.75 113 LEU A C 1
ATOM 901 O O . LEU A 1 113 ? 1.481 -2.144 -9.854 1.00 87.75 113 LEU A O 1
ATOM 905 N N . GLY A 1 114 ? 2.035 -1.389 -7.817 1.00 88.81 114 GLY A N 1
ATOM 906 C CA . GLY A 1 114 ? 3.267 -0.718 -8.242 1.00 88.81 114 GLY A CA 1
ATOM 907 C C . GLY A 1 114 ? 3.056 0.450 -9.212 1.00 88.81 114 GLY A C 1
ATOM 908 O O . GLY A 1 114 ? 3.993 0.868 -9.884 1.00 88.81 114 GLY A O 1
ATOM 909 N N . LYS A 1 115 ? 1.826 0.970 -9.336 1.00 88.19 115 LYS A N 1
ATOM 910 C CA . LYS A 1 115 ? 1.464 1.931 -10.388 1.00 88.19 115 LYS A CA 1
ATOM 911 C C . LYS A 1 115 ? 1.580 3.383 -9.926 1.00 88.19 115 LYS A C 1
ATOM 913 O O . LYS A 1 115 ? 0.833 3.811 -9.049 1.00 88.19 115 LYS A O 1
ATOM 918 N N . PHE A 1 116 ? 2.409 4.156 -10.621 1.00 90.56 116 PHE A N 1
ATOM 919 C CA . PHE A 1 116 ? 2.532 5.607 -10.462 1.00 90.56 116 PHE A CA 1
ATOM 920 C C . PHE A 1 116 ? 1.619 6.344 -11.448 1.00 90.56 116 PHE A C 1
ATOM 922 O O . PHE A 1 116 ? 1.590 6.022 -12.636 1.00 90.56 116 PHE A O 1
ATOM 929 N N . LEU A 1 117 ? 0.863 7.330 -10.970 1.00 90.00 117 LEU A N 1
ATOM 930 C CA . LEU A 1 117 ? -0.057 8.128 -11.787 1.00 90.00 117 LEU A CA 1
ATOM 931 C C . LEU A 1 117 ? 0.357 9.606 -11.861 1.00 90.00 117 LEU A C 1
ATOM 933 O O . LEU A 1 117 ? 0.049 10.260 -12.856 1.00 90.00 117 LEU A O 1
ATOM 937 N N . HIS A 1 118 ? 1.062 10.122 -10.850 1.00 92.75 118 HIS A N 1
ATOM 938 C CA . HIS A 1 118 ? 1.305 11.558 -10.675 1.00 92.75 118 HIS A CA 1
ATOM 939 C C . HIS A 1 118 ? 2.795 11.920 -10.769 1.00 92.75 118 HIS A C 1
ATOM 941 O O . HIS A 1 118 ? 3.154 12.833 -1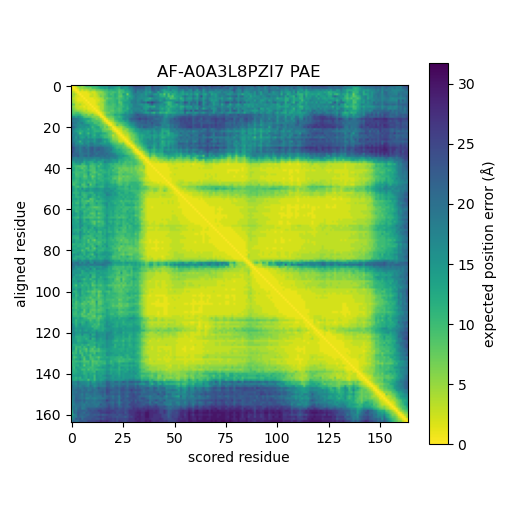1.506 1.00 92.75 118 HIS A O 1
ATOM 947 N N . SER A 1 119 ? 3.672 11.204 -10.060 1.00 87.81 119 SER A N 1
ATOM 948 C CA . SER A 1 119 ? 5.095 11.553 -9.898 1.00 87.81 119 SER A CA 1
ATOM 949 C C . SER A 1 119 ? 6.002 11.114 -11.050 1.00 87.81 119 SER A C 1
ATOM 951 O O . SER A 1 119 ? 7.080 11.680 -11.196 1.00 87.81 119 SER A O 1
ATOM 953 N N . LYS A 1 120 ? 5.566 10.144 -11.871 1.00 89.31 120 LYS A N 1
ATOM 954 C CA . LYS A 1 120 ? 6.298 9.604 -13.038 1.00 89.31 120 LYS A CA 1
ATOM 955 C C . LYS A 1 120 ? 7.800 9.365 -12.754 1.00 89.31 120 LYS A C 1
ATOM 957 O O . LYS A 1 120 ? 8.642 10.042 -13.345 1.00 89.31 120 LYS A O 1
ATOM 962 N N . PRO A 1 121 ? 8.153 8.434 -11.847 1.00 90.44 121 PRO A N 1
ATOM 963 C CA . PRO A 1 121 ? 9.552 8.147 -11.532 1.00 90.44 121 PRO A CA 1
ATOM 964 C C . PRO A 1 121 ? 10.281 7.509 -12.726 1.00 90.44 121 PRO A C 1
ATOM 966 O O . PRO A 1 121 ? 9.665 7.172 -13.738 1.00 90.44 121 PRO A O 1
ATOM 969 N N . ALA A 1 122 ? 11.597 7.329 -12.606 1.00 91.94 122 ALA A N 1
ATOM 970 C CA . ALA A 1 122 ? 12.406 6.653 -13.618 1.00 91.94 122 ALA A CA 1
ATOM 971 C C . ALA A 1 122 ? 11.913 5.215 -13.898 1.00 91.94 122 ALA A C 1
ATOM 973 O O . ALA A 1 122 ? 11.241 4.601 -13.065 1.00 91.94 122 ALA A O 1
ATOM 974 N N . LEU A 1 123 ? 12.193 4.709 -15.106 1.00 89.31 123 LEU A N 1
ATOM 975 C CA . LEU A 1 123 ? 11.640 3.444 -15.608 1.00 89.31 123 LEU A CA 1
ATOM 976 C C . LEU A 1 123 ? 12.047 2.244 -14.740 1.00 89.31 123 LEU A C 1
ATOM 978 O O . LEU A 1 123 ? 11.209 1.414 -14.419 1.00 89.31 123 LEU A O 1
ATOM 982 N N . ASP A 1 124 ? 13.292 2.217 -14.273 1.00 90.56 124 ASP A N 1
ATOM 983 C CA . ASP A 1 124 ? 13.825 1.213 -13.348 1.00 90.56 124 ASP A CA 1
ATOM 984 C C . ASP A 1 124 ? 13.024 1.128 -12.038 1.00 90.56 124 ASP A C 1
ATOM 986 O O . ASP A 1 124 ? 12.744 0.039 -11.537 1.00 90.56 124 ASP A O 1
ATOM 990 N N . VAL A 1 125 ? 12.591 2.272 -11.503 1.00 90.81 125 VAL A N 1
ATOM 991 C CA . VAL A 1 125 ? 11.737 2.334 -10.309 1.00 90.81 125 VAL A CA 1
ATOM 992 C C . VAL A 1 125 ? 10.329 1.822 -10.612 1.00 90.81 125 VAL A C 1
ATOM 994 O O . VAL A 1 125 ? 9.733 1.156 -9.766 1.00 90.81 125 VAL A O 1
ATOM 997 N N . GLN A 1 126 ? 9.787 2.122 -11.795 1.00 89.25 126 GLN A N 1
ATOM 998 C CA . GLN A 1 126 ? 8.473 1.620 -12.212 1.00 89.25 126 GLN A CA 1
ATOM 999 C C . GLN A 1 126 ? 8.493 0.101 -12.405 1.00 89.25 126 GLN A C 1
ATOM 1001 O O . GLN A 1 126 ? 7.604 -0.585 -11.902 1.00 89.25 126 GLN A O 1
ATOM 1006 N N . ASP A 1 127 ? 9.529 -0.422 -13.059 1.00 89.25 127 ASP A N 1
ATOM 1007 C CA . ASP A 1 127 ? 9.720 -1.855 -13.278 1.00 89.25 127 ASP A CA 1
ATOM 1008 C C . ASP A 1 127 ? 9.899 -2.585 -11.948 1.00 89.25 127 ASP A C 1
ATOM 1010 O O . ASP A 1 127 ? 9.218 -3.578 -11.688 1.00 89.25 127 ASP A O 1
ATOM 1014 N N . LEU A 1 128 ? 10.738 -2.052 -11.052 1.00 90.06 128 LEU A N 1
ATOM 1015 C CA . LEU A 1 128 ? 10.909 -2.604 -9.712 1.00 90.06 128 LEU A CA 1
ATOM 1016 C C . LEU A 1 128 ? 9.589 -2.599 -8.931 1.00 90.06 128 LEU A C 1
ATOM 1018 O O . LEU A 1 128 ? 9.246 -3.600 -8.303 1.00 90.06 128 LEU A O 1
ATOM 1022 N N . ALA A 1 129 ? 8.834 -1.499 -8.968 1.00 90.56 129 ALA A N 1
ATOM 1023 C CA . ALA A 1 129 ? 7.551 -1.393 -8.279 1.00 90.56 129 ALA A CA 1
ATOM 1024 C C . ALA A 1 129 ? 6.520 -2.386 -8.821 1.00 90.56 129 ALA A C 1
ATOM 1026 O O . ALA A 1 129 ? 5.781 -2.984 -8.040 1.00 90.56 129 ALA A O 1
ATOM 1027 N N . TYR A 1 130 ? 6.483 -2.586 -10.139 1.00 89.25 130 TYR A N 1
ATOM 1028 C CA . TYR A 1 130 ? 5.636 -3.589 -10.771 1.00 89.25 130 TYR A CA 1
ATOM 1029 C C . TYR A 1 130 ? 6.038 -5.001 -10.345 1.00 89.25 130 TYR A C 1
ATOM 1031 O O . TYR A 1 130 ? 5.188 -5.753 -9.873 1.00 89.25 130 TYR A O 1
ATOM 1039 N N . GLN A 1 131 ? 7.324 -5.350 -10.442 1.00 86.81 131 GLN A N 1
ATOM 1040 C CA . GLN A 1 131 ? 7.837 -6.678 -10.090 1.00 86.81 131 GLN A CA 1
ATOM 1041 C C . GLN A 1 131 ? 7.628 -7.017 -8.609 1.00 86.81 131 GLN A C 1
ATOM 1043 O O . GLN A 1 131 ? 7.330 -8.156 -8.258 1.00 86.81 131 GLN A O 1
ATOM 1048 N N . GLN A 1 132 ? 7.763 -6.021 -7.735 1.00 87.81 132 GLN A N 1
ATOM 1049 C CA . GLN A 1 132 ? 7.599 -6.157 -6.285 1.00 87.81 132 GLN A CA 1
ATOM 1050 C C . GLN A 1 132 ? 6.162 -5.883 -5.818 1.00 87.81 132 GLN A C 1
ATOM 1052 O O . GLN A 1 132 ? 5.909 -5.835 -4.612 1.00 87.81 132 GLN A O 1
ATOM 1057 N N . GLY A 1 133 ? 5.217 -5.704 -6.746 1.00 86.38 133 GLY A N 1
ATOM 1058 C CA . GLY A 1 133 ? 3.809 -5.516 -6.425 1.00 86.38 133 GLY A CA 1
ATOM 1059 C C . GLY A 1 133 ? 3.287 -6.678 -5.583 1.00 86.38 133 GLY A C 1
ATOM 1060 O O . GLY A 1 133 ? 3.391 -7.845 -5.965 1.00 86.38 133 GLY A O 1
ATOM 1061 N N . LEU A 1 134 ? 2.689 -6.373 -4.430 1.00 84.25 134 LEU A N 1
ATOM 1062 C CA . LEU A 1 134 ? 2.222 -7.403 -3.496 1.00 84.25 134 LEU A CA 1
ATOM 1063 C C . LEU A 1 134 ? 1.132 -8.300 -4.104 1.00 84.25 134 LEU A C 1
ATOM 1065 O O . LEU A 1 134 ? 0.903 -9.402 -3.610 1.00 84.25 134 LEU A O 1
ATOM 1069 N N . ILE A 1 135 ? 0.479 -7.871 -5.193 1.00 81.12 135 ILE A N 1
ATOM 1070 C CA . ILE A 1 135 ? -0.511 -8.689 -5.901 1.00 81.12 135 ILE A CA 1
ATOM 1071 C C . ILE A 1 135 ? 0.077 -10.018 -6.379 1.00 81.12 135 ILE A C 1
ATOM 1073 O O . ILE A 1 135 ? -0.602 -11.034 -6.268 1.00 81.12 135 ILE A O 1
ATOM 1077 N N . TRP A 1 136 ? 1.339 -10.031 -6.822 1.00 79.94 136 TRP A N 1
ATOM 1078 C CA . TRP A 1 136 ? 2.026 -11.227 -7.320 1.00 79.94 136 TRP A CA 1
ATOM 1079 C C . TRP A 1 136 ? 2.199 -12.276 -6.230 1.00 79.94 136 TRP A C 1
ATOM 1081 O O . TRP A 1 136 ? 1.926 -13.456 -6.448 1.00 79.94 136 TRP A O 1
ATOM 1091 N N . GLN A 1 137 ? 2.550 -11.828 -5.020 1.00 75.19 137 GLN A N 1
ATOM 1092 C CA . GLN A 1 137 ? 2.619 -12.698 -3.847 1.00 75.19 137 GLN A CA 1
ATOM 1093 C C . GLN A 1 137 ? 1.244 -13.281 -3.525 1.00 75.19 137 GLN A C 1
ATOM 1095 O O . GLN A 1 137 ? 1.146 -14.457 -3.183 1.00 75.19 137 GLN A O 1
ATOM 1100 N N . ILE A 1 138 ? 0.179 -12.488 -3.691 1.00 69.44 138 ILE A N 1
ATOM 1101 C CA . ILE A 1 138 ? -1.179 -12.928 -3.373 1.00 69.44 138 ILE A CA 1
ATOM 1102 C C . ILE A 1 138 ? -1.707 -13.977 -4.343 1.00 69.44 138 ILE A C 1
ATOM 1104 O O . ILE A 1 138 ? -2.209 -15.018 -3.921 1.00 69.44 138 ILE A O 1
ATOM 1108 N N . ILE A 1 139 ? -1.567 -13.739 -5.642 1.00 70.94 139 ILE A N 1
ATOM 1109 C CA . ILE A 1 139 ? -2.001 -14.703 -6.659 1.00 70.94 139 ILE A CA 1
ATOM 1110 C C . ILE A 1 139 ? -0.998 -15.851 -6.841 1.00 70.94 139 ILE A C 1
ATOM 1112 O O . ILE A 1 139 ? -1.215 -16.726 -7.673 1.00 70.94 139 ILE A O 1
ATOM 1116 N N . SER A 1 140 ? 0.089 -15.858 -6.057 1.00 70.25 140 SER A N 1
ATOM 1117 C CA . SER A 1 140 ? 1.170 -16.846 -6.119 1.00 70.25 140 SER A CA 1
ATOM 1118 C C . SER A 1 140 ? 1.772 -16.997 -7.522 1.00 70.25 140 SER A C 1
ATOM 1120 O O . SER A 1 140 ? 2.228 -18.080 -7.886 1.00 70.25 140 SER A O 1
ATOM 1122 N N . ALA A 1 141 ? 1.809 -15.914 -8.300 1.00 70.75 141 ALA A N 1
ATOM 1123 C CA . ALA A 1 141 ? 2.319 -15.897 -9.669 1.00 70.75 141 ALA A CA 1
ATOM 1124 C C . ALA A 1 141 ? 3.569 -15.024 -9.776 1.00 70.75 141 ALA A C 1
ATOM 1126 O O . ALA A 1 141 ? 3.780 -14.117 -8.969 1.00 70.75 141 ALA A O 1
ATOM 1127 N N . THR A 1 142 ? 4.389 -15.290 -10.785 1.00 76.31 142 THR A N 1
ATOM 1128 C CA . THR A 1 142 ? 5.487 -14.396 -11.154 1.00 76.31 142 THR A CA 1
ATOM 1129 C C . THR A 1 142 ? 4.935 -13.259 -12.015 1.00 76.31 142 THR A C 1
ATOM 1131 O O . THR A 1 142 ? 4.084 -13.517 -12.874 1.00 76.31 142 THR A O 1
ATOM 1134 N N . PRO A 1 143 ? 5.372 -12.005 -11.808 1.00 79.81 143 PRO A N 1
ATOM 1135 C CA . PRO A 1 143 ? 5.041 -10.922 -12.721 1.00 79.81 143 PRO A CA 1
ATOM 1136 C C . PRO A 1 143 ? 5.456 -11.273 -14.160 1.00 79.81 143 PRO A C 1
ATOM 1138 O O . PRO A 1 143 ? 6.563 -11.779 -14.370 1.00 79.81 143 PRO A O 1
ATOM 1141 N N . PRO A 1 144 ? 4.619 -10.951 -15.163 1.00 69.06 144 PRO A N 1
ATOM 1142 C CA . PRO A 1 144 ? 5.043 -10.911 -16.555 1.00 69.06 144 PRO A CA 1
ATOM 1143 C C . PRO A 1 144 ? 6.353 -10.123 -16.680 1.00 69.06 144 PRO A C 1
ATOM 1145 O O . PRO A 1 144 ? 6.529 -9.120 -15.991 1.00 69.06 144 PRO A O 1
ATOM 1148 N N . CYS A 1 145 ? 7.256 -10.563 -17.556 1.00 69.25 145 CYS A N 1
ATOM 1149 C CA . CYS A 1 145 ? 8.598 -9.992 -17.775 1.00 69.25 145 CYS A CA 1
ATOM 1150 C C . CYS A 1 145 ? 9.702 -10.435 -16.797 1.00 69.25 145 CYS A C 1
ATOM 1152 O O . CYS A 1 145 ? 10.861 -10.102 -17.040 1.00 69.25 145 CYS A O 1
ATOM 1154 N N . VAL A 1 146 ? 9.400 -11.213 -15.752 1.00 69.69 146 VAL A N 1
ATOM 1155 C CA . VAL A 1 146 ? 10.428 -11.934 -14.979 1.00 69.69 146 VAL A CA 1
ATOM 1156 C C . VAL A 1 146 ? 10.445 -13.393 -15.451 1.00 69.69 146 VAL A C 1
ATOM 1158 O O . VAL A 1 146 ? 9.376 -14.003 -15.500 1.00 69.69 146 VAL A O 1
ATOM 1161 N N . PRO A 1 147 ? 11.610 -13.955 -15.833 1.00 67.19 147 PRO A N 1
ATOM 1162 C CA . PRO A 1 147 ? 11.708 -15.362 -16.207 1.00 67.19 147 PRO A CA 1
ATOM 1163 C C . PRO A 1 147 ? 11.158 -16.241 -15.081 1.00 67.19 147 PRO A C 1
ATOM 1165 O O . PRO A 1 147 ? 11.576 -16.106 -13.931 1.00 67.19 147 PRO A O 1
ATOM 1168 N N . ASP A 1 148 ? 10.200 -17.102 -15.413 1.00 62.75 148 ASP A N 1
ATOM 1169 C CA . ASP A 1 148 ? 9.610 -18.054 -14.479 1.00 62.75 148 ASP A CA 1
ATOM 1170 C C . ASP A 1 148 ? 9.875 -19.463 -14.999 1.00 62.75 148 ASP A C 1
ATOM 1172 O O . ASP A 1 148 ? 9.393 -19.827 -16.071 1.00 62.75 148 ASP A O 1
ATOM 1176 N N . ASP A 1 149 ? 10.625 -20.252 -14.233 1.00 64.56 149 ASP A N 1
ATOM 1177 C CA . ASP A 1 149 ? 10.899 -21.660 -14.543 1.00 64.56 149 ASP A CA 1
ATOM 1178 C C . ASP A 1 149 ? 9.711 -22.573 -14.180 1.00 64.56 149 ASP A C 1
ATOM 1180 O O . ASP A 1 149 ? 9.798 -23.800 -14.278 1.00 64.56 149 ASP A O 1
ATOM 1184 N N . ARG A 1 150 ? 8.589 -22.003 -13.718 1.00 63.75 150 ARG A N 1
ATOM 1185 C CA . ARG A 1 150 ? 7.388 -22.767 -13.378 1.00 63.75 150 ARG A CA 1
ATOM 1186 C C . ARG A 1 150 ? 6.687 -23.311 -14.615 1.00 63.75 150 ARG A C 1
ATOM 1188 O O . ARG A 1 150 ? 6.340 -22.587 -15.545 1.00 63.75 150 ARG A O 1
ATOM 1195 N N . ASP A 1 151 ? 6.393 -24.604 -14.555 1.00 63.28 151 ASP A N 1
ATOM 1196 C CA . ASP A 1 151 ? 5.533 -25.281 -15.512 1.00 63.28 151 ASP A CA 1
ATOM 1197 C C . ASP A 1 151 ? 4.061 -24.910 -15.265 1.00 63.28 151 ASP A C 1
ATOM 1199 O O . ASP A 1 151 ? 3.440 -25.328 -14.285 1.00 63.28 151 ASP A O 1
ATOM 1203 N N . TRP A 1 152 ? 3.500 -24.117 -16.177 1.00 66.12 152 TRP A N 1
ATOM 1204 C CA . TRP A 1 152 ? 2.114 -23.643 -16.134 1.00 66.12 152 TRP A CA 1
ATOM 1205 C C . TRP A 1 152 ? 1.082 -24.733 -16.450 1.00 66.12 152 TRP A C 1
ATOM 1207 O O . TRP A 1 152 ? -0.119 -24.492 -16.314 1.00 66.12 152 TRP A O 1
ATOM 1217 N N . SER A 1 153 ? 1.520 -25.925 -16.869 1.00 69.31 153 SER A N 1
ATOM 1218 C CA . SER A 1 153 ? 0.637 -27.079 -17.060 1.00 69.31 153 SER A CA 1
ATOM 1219 C C . SER A 1 153 ? 0.225 -27.738 -15.738 1.00 69.31 153 SER A C 1
ATOM 1221 O O . SER A 1 153 ? -0.776 -28.457 -15.692 1.00 69.31 153 SER A O 1
ATOM 1223 N N . VAL A 1 154 ? 0.950 -27.460 -14.647 1.00 64.81 154 VAL A N 1
ATOM 1224 C CA . VAL A 1 154 ? 0.661 -28.004 -13.319 1.00 64.81 154 VAL A CA 1
ATOM 1225 C C . VAL A 1 154 ? -0.228 -27.022 -12.546 1.00 64.81 154 VAL A C 1
ATOM 1227 O O . VAL A 1 154 ? 0.186 -25.888 -12.291 1.00 64.81 154 VAL A O 1
ATOM 1230 N N . PRO A 1 155 ? -1.447 -27.419 -12.133 1.00 60.69 155 PRO A N 1
ATOM 1231 C CA . PRO A 1 155 ? -2.303 -26.544 -11.347 1.00 60.69 155 PRO A CA 1
ATOM 1232 C C . PRO A 1 155 ? -1.634 -26.209 -10.005 1.00 60.69 155 PRO A C 1
ATOM 1234 O O . PRO A 1 155 ? -1.025 -27.086 -9.382 1.00 60.69 155 PRO A O 1
ATOM 1237 N N . PRO A 1 156 ? -1.754 -24.960 -9.519 1.00 61.81 156 PRO A N 1
ATOM 1238 C CA . PRO A 1 156 ? -1.188 -24.583 -8.234 1.00 61.81 156 PRO A CA 1
ATOM 1239 C C . PRO A 1 156 ? -1.797 -25.447 -7.126 1.00 61.81 156 PRO A C 1
ATOM 1241 O O . PRO A 1 156 ? -3.006 -25.693 -7.105 1.00 61.81 156 PRO A O 1
ATOM 1244 N N . ALA A 1 157 ? -0.958 -25.907 -6.195 1.00 60.69 157 ALA A N 1
ATOM 1245 C CA . ALA A 1 157 ? -1.415 -26.732 -5.085 1.00 60.69 157 ALA A CA 1
ATOM 1246 C C . ALA A 1 157 ? -2.549 -26.013 -4.320 1.00 60.69 157 ALA A C 1
ATOM 1248 O O . ALA A 1 157 ? -2.393 -24.837 -3.963 1.00 60.69 157 ALA A O 1
ATOM 1249 N N . PRO A 1 158 ? -3.685 -26.683 -4.047 1.00 53.69 158 PRO A N 1
ATOM 1250 C CA . PRO A 1 158 ? -4.786 -26.077 -3.312 1.00 53.69 158 PRO A CA 1
ATOM 1251 C C . PRO A 1 158 ? -4.307 -25.717 -1.903 1.00 53.69 158 PRO A C 1
ATOM 1253 O O . PRO A 1 158 ? -4.046 -26.587 -1.076 1.00 53.69 158 PRO A O 1
ATOM 1256 N N . SER A 1 159 ? -4.163 -24.422 -1.623 1.00 49.03 159 SER A N 1
ATOM 1257 C CA . SER A 1 159 ? -3.607 -23.924 -0.356 1.00 49.03 159 SER A CA 1
ATOM 1258 C C . SER A 1 159 ? -4.663 -23.440 0.647 1.00 49.03 159 SER A C 1
ATOM 1260 O O . SER A 1 159 ? -4.318 -22.907 1.698 1.00 49.03 159 SER A O 1
ATOM 1262 N N . LEU A 1 160 ? -5.952 -23.688 0.392 1.00 38.31 160 LEU A N 1
ATOM 1263 C CA . LEU A 1 160 ? -7.050 -23.351 1.303 1.00 38.31 160 LEU A CA 1
ATOM 1264 C C . LEU A 1 160 ? -7.519 -24.584 2.088 1.00 38.31 160 LEU A C 1
ATOM 1266 O O . LEU A 1 160 ? -8.479 -25.249 1.713 1.00 38.31 160 LEU A O 1
ATOM 1270 N N . LYS A 1 161 ? -6.881 -24.858 3.230 1.00 35.69 161 LYS A N 1
ATOM 1271 C CA . LYS A 1 161 ? -7.577 -25.512 4.348 1.00 35.69 161 LYS A CA 1
ATOM 1272 C C . LYS A 1 161 ? -8.129 -24.409 5.241 1.00 35.69 161 LYS A C 1
ATOM 1274 O O . LYS A 1 161 ? -7.414 -23.863 6.075 1.00 35.69 161 LYS A O 1
ATOM 1279 N N . ILE A 1 162 ? -9.394 -24.056 5.034 1.00 34.06 162 ILE A N 1
ATOM 1280 C CA . ILE A 1 162 ? -10.151 -23.287 6.021 1.00 34.06 162 ILE A CA 1
ATOM 1281 C C . ILE A 1 162 ? -10.405 -24.264 7.171 1.00 34.06 162 ILE A C 1
ATOM 1283 O O . ILE A 1 162 ? -11.271 -25.128 7.066 1.00 34.06 162 ILE A O 1
ATOM 1287 N N . ALA A 1 163 ? -9.588 -24.195 8.221 1.00 33.31 163 ALA A N 1
ATOM 1288 C CA . ALA A 1 163 ? -9.966 -24.782 9.497 1.00 33.31 163 ALA A CA 1
ATOM 1289 C C . ALA A 1 163 ? -11.140 -23.942 10.023 1.00 33.31 163 ALA A C 1
ATOM 1291 O O . ALA A 1 163 ? -10.950 -22.776 10.377 1.00 33.31 163 ALA A O 1
ATOM 1292 N N . LEU A 1 164 ? -12.346 -24.506 9.915 1.00 33.06 164 LEU A N 1
ATOM 1293 C CA . LEU A 1 164 ? -13.548 -24.035 10.600 1.00 33.06 164 LEU A CA 1
ATOM 1294 C C . LEU A 1 164 ? -13.419 -24.295 12.102 1.00 33.06 164 LEU A C 1
ATOM 1296 O O . LEU A 1 164 ? -12.885 -25.372 12.454 1.00 33.06 164 LEU A O 1
#

InterPro domains:
  IPR024651 FAD-containing D-sorbitol dehydrogenase small subunit [PF12318] (3-140)

Solvent-accessible surface area (backbone atoms only — not comparable to full-atom values): 10024 Å² total; per-residue (Å²): 133,84,51,75,52,40,58,50,35,52,50,37,62,72,75,50,72,81,84,62,54,74,70,53,44,71,71,62,72,77,79,68,97,84,67,67,67,58,68,60,30,47,48,30,66,63,44,55,46,89,86,65,70,69,85,51,52,61,60,53,50,49,33,47,29,61,71,62,33,60,73,52,48,56,50,52,38,52,53,49,41,54,44,70,76,64,51,87,47,62,65,60,52,48,51,55,47,60,76,39,39,71,59,56,49,50,55,44,45,35,52,34,55,23,63,77,88,69,55,71,72,60,68,69,58,44,51,48,30,41,65,65,11,47,46,34,69,70,72,72,46,78,45,88,95,54,95,68,93,71,66,84,86,56,78,78,77,87,81,81,79,79,82,124

Radius of gyration: 16.46 Å; Cα contacts (8 Å, |Δi|>4): 146; chains: 1; bounding box: 31×47×40 Å

Mean predicted aligned error: 10.44 Å

Organism: NCBI:txid2338552

Secondary structure (DSSP, 8-state):
---HHHHHHHHHHHH-TTSSHHHHHHTT----TT---HHHHHHHHHH--S---GGGHHHHHHHHHHHH-HHHHHHHHHHHHHHHHH--SHHHHHHHHHHTHHHHHHHHHHHHH---SSS---HHHHHHHHHT-HHHHHTT-PPTTS-----TTSPPP-------

pLDDT: mean 74.87, std 17.54, range [33.06, 95.81]

Foldseek 3Di:
DDDPLQLLLVCCLPVPPDDRQQVNLVVLPPDDPDADAFQRRLLCSSNVPRDADPVCSVVLLVLLCQVPNDVVSRVLRVQLRVCSVPPPDSVSNSVSCVVCVVVSSSSSCCQQQVDRDGRPDDPVSSVVSRQRHCVCVVVVHGGPPDDDPDDPVDDPDPPDPPPD